Protein AF-A0A7H2ZHP2-F1 (afdb_monomer_lite)

Structure (mmCIF, N/CA/C/O backbone):
data_AF-A0A7H2ZHP2-F1
#
_entry.id   AF-A0A7H2ZHP2-F1
#
loop_
_atom_site.group_PDB
_atom_site.id
_atom_site.type_symbol
_atom_site.label_atom_id
_atom_site.label_alt_id
_atom_site.label_comp_id
_atom_site.label_asym_id
_atom_site.label_entity_id
_atom_site.label_seq_id
_atom_site.pdbx_PDB_ins_code
_atom_site.Cartn_x
_atom_site.Cartn_y
_atom_site.Cartn_z
_atom_site.occupancy
_atom_site.B_iso_or_equiv
_atom_site.auth_seq_id
_atom_site.auth_comp_id
_atom_site.auth_asym_id
_atom_site.auth_atom_id
_atom_site.pdbx_PDB_model_num
ATOM 1 N N . MET A 1 1 ? -9.533 -6.646 16.750 1.00 57.38 1 MET A N 1
ATOM 2 C CA . MET A 1 1 ? -8.298 -6.234 16.048 1.00 57.38 1 MET A CA 1
ATOM 3 C C . MET A 1 1 ? -7.601 -5.245 16.960 1.00 57.38 1 MET A C 1
ATOM 5 O O . MET A 1 1 ? -8.276 -4.327 17.409 1.00 57.38 1 MET A O 1
ATOM 9 N N . ASP A 1 2 ? -6.334 -5.464 17.313 1.00 81.81 2 ASP A N 1
ATOM 10 C CA . ASP A 1 2 ? -5.596 -4.495 18.130 1.00 81.81 2 ASP A CA 1
ATOM 11 C C . ASP A 1 2 ? -5.493 -3.177 17.345 1.00 81.81 2 ASP A C 1
ATOM 13 O O . ASP A 1 2 ? -4.961 -3.130 16.232 1.00 81.81 2 ASP A O 1
ATOM 17 N N . THR A 1 3 ? -6.086 -2.112 17.884 1.00 81.25 3 THR A N 1
ATOM 18 C CA . THR A 1 3 ? -6.143 -0.798 17.235 1.00 81.25 3 THR A CA 1
ATOM 19 C C . THR A 1 3 ? -4.758 -0.165 17.103 1.00 81.25 3 THR A C 1
ATOM 21 O O . THR A 1 3 ? -4.547 0.627 16.183 1.00 81.25 3 THR A O 1
ATOM 24 N N . ILE A 1 4 ? -3.800 -0.532 17.962 1.00 85.75 4 ILE A N 1
ATOM 25 C CA . ILE A 1 4 ? -2.398 -0.106 17.873 1.00 85.75 4 ILE A CA 1
ATOM 26 C C . ILE A 1 4 ? -1.735 -0.785 16.673 1.00 85.75 4 ILE A C 1
ATOM 28 O O . ILE A 1 4 ? -1.117 -0.118 15.839 1.00 85.75 4 ILE A O 1
ATOM 32 N N . GLU A 1 5 ? -1.918 -2.096 16.532 1.00 86.25 5 GLU A N 1
ATOM 33 C CA . GLU A 1 5 ? -1.345 -2.862 15.422 1.00 86.25 5 GLU A CA 1
ATOM 34 C C . GLU A 1 5 ? -1.963 -2.466 14.072 1.00 86.25 5 GLU A C 1
ATOM 36 O O . GLU A 1 5 ? -1.255 -2.299 13.078 1.00 86.25 5 GLU A O 1
ATOM 41 N N . ALA A 1 6 ? -3.269 -2.187 14.042 1.00 83.44 6 ALA A N 1
ATOM 42 C CA . ALA A 1 6 ? -3.955 -1.676 12.857 1.00 83.44 6 ALA A CA 1
ATOM 43 C C . ALA A 1 6 ? -3.415 -0.308 12.391 1.00 83.44 6 ALA A C 1
ATOM 45 O O . ALA A 1 6 ? -3.249 -0.091 11.189 1.00 83.44 6 ALA A O 1
ATOM 46 N N . LYS A 1 7 ? -3.101 0.607 13.322 1.00 85.25 7 LYS A N 1
ATOM 47 C CA . LYS A 1 7 ? -2.489 1.911 13.001 1.00 85.25 7 LYS A CA 1
ATOM 48 C C . LYS A 1 7 ? -1.060 1.761 12.481 1.00 85.25 7 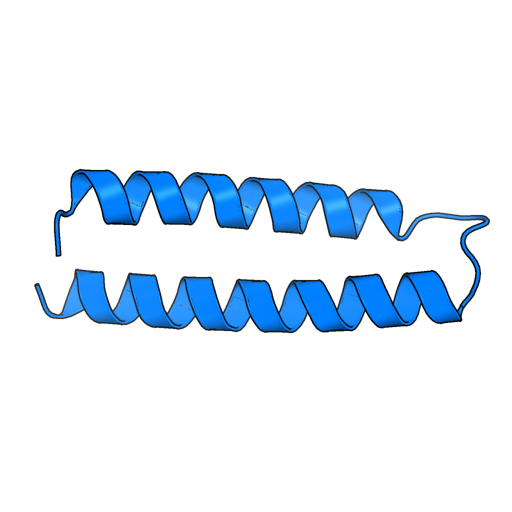LYS A C 1
ATOM 50 O O . LYS A 1 7 ? -0.722 2.363 11.467 1.00 85.25 7 LYS A O 1
ATOM 55 N N . LYS A 1 8 ? -0.254 0.898 13.106 1.00 90.94 8 LYS A N 1
ATOM 56 C CA . LYS A 1 8 ? 1.109 0.596 12.641 1.00 90.94 8 LYS A CA 1
ATOM 57 C C . LYS A 1 8 ? 1.107 0.025 11.219 1.00 90.94 8 LYS A C 1
ATOM 59 O O . LYS A 1 8 ? 1.926 0.420 10.392 1.00 90.94 8 LYS A O 1
ATOM 64 N N . ASN A 1 9 ? 0.156 -0.857 10.917 1.00 86.69 9 ASN A N 1
ATOM 65 C CA . ASN A 1 9 ? -0.008 -1.418 9.577 1.00 86.69 9 ASN A CA 1
ATOM 66 C C . ASN A 1 9 ? -0.414 -0.352 8.546 1.00 86.69 9 ASN A C 1
ATOM 68 O O . ASN A 1 9 ? 0.083 -0.383 7.423 1.00 86.69 9 ASN A O 1
ATOM 72 N N . LEU A 1 10 ? -1.254 0.622 8.918 1.00 89.06 10 LEU A N 1
ATOM 73 C CA . LEU A 1 10 ? -1.573 1.761 8.048 1.00 89.06 10 LEU A CA 1
ATOM 74 C C . LEU A 1 10 ? -0.337 2.605 7.718 1.00 89.06 10 LEU A C 1
ATOM 76 O O . LEU A 1 10 ? -0.126 2.923 6.549 1.00 89.06 10 LEU A O 1
ATOM 80 N N . ASP A 1 11 ? 0.490 2.936 8.711 1.00 92.06 11 ASP A N 1
ATOM 81 C CA . ASP A 1 11 ? 1.696 3.748 8.495 1.00 92.06 11 ASP A CA 1
ATOM 82 C C . ASP A 1 11 ? 2.696 3.059 7.556 1.00 92.06 11 ASP A C 1
ATOM 84 O O . ASP A 1 11 ? 3.263 3.694 6.662 1.00 92.06 11 ASP A O 1
ATOM 88 N N . LEU A 1 12 ? 2.871 1.741 7.704 1.00 93.88 12 LEU A N 1
ATOM 89 C CA . LEU A 1 12 ? 3.710 0.943 6.805 1.00 93.88 12 LEU A CA 1
ATOM 90 C C . LEU A 1 12 ? 3.172 0.949 5.370 1.00 93.88 12 LEU A C 1
ATOM 92 O O . LEU A 1 12 ? 3.935 1.173 4.431 1.00 93.88 12 LEU A O 1
ATOM 96 N N . LEU A 1 13 ? 1.859 0.776 5.196 1.00 90.50 13 LEU A N 1
ATOM 97 C CA . LEU A 1 13 ? 1.220 0.792 3.879 1.00 90.50 13 LEU A CA 1
ATOM 98 C C . LEU A 1 13 ? 1.364 2.151 3.180 1.00 90.50 13 LEU A C 1
ATOM 100 O O . LEU A 1 13 ? 1.654 2.196 1.984 1.00 90.50 13 LEU A O 1
ATOM 104 N N . TYR A 1 14 ? 1.227 3.265 3.905 1.00 90.44 14 TYR A N 1
ATOM 105 C CA . TYR A 1 14 ? 1.462 4.593 3.328 1.00 90.44 14 TYR A CA 1
ATOM 106 C C . TYR A 1 14 ? 2.918 4.796 2.906 1.00 90.44 14 TYR A C 1
ATOM 108 O O . TYR A 1 14 ? 3.171 5.354 1.835 1.00 90.44 14 TYR A O 1
ATOM 116 N N . LYS A 1 15 ? 3.875 4.315 3.708 1.00 93.81 15 LYS A N 1
ATOM 117 C CA . LYS A 1 15 ? 5.302 4.381 3.373 1.00 93.81 15 LYS A CA 1
ATOM 118 C C . LYS A 1 15 ? 5.628 3.568 2.117 1.00 93.81 15 LYS A C 1
ATOM 120 O O . LYS A 1 15 ? 6.329 4.067 1.238 1.00 93.81 15 LYS A O 1
ATOM 125 N N . ASP A 1 16 ? 5.086 2.359 1.999 1.00 89.56 16 ASP A N 1
ATOM 126 C CA . ASP A 1 16 ? 5.261 1.513 0.812 1.00 89.56 16 ASP A CA 1
ATOM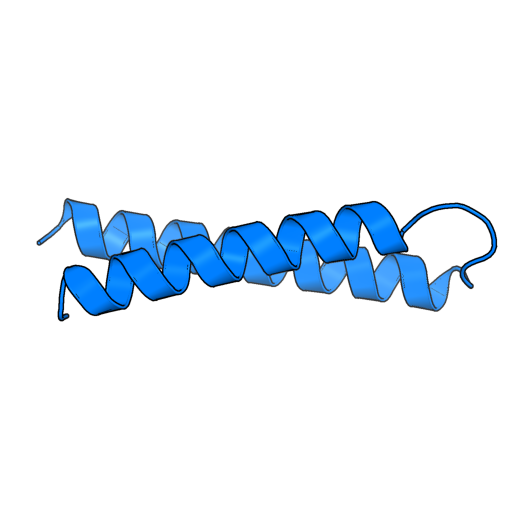 127 C C . ASP A 1 16 ? 4.671 2.163 -0.441 1.00 89.56 16 ASP A C 1
ATOM 129 O O . ASP A 1 16 ? 5.314 2.184 -1.492 1.00 89.56 16 ASP A O 1
ATOM 133 N N . ARG A 1 17 ? 3.476 2.754 -0.324 1.00 91.06 17 ARG A N 1
ATOM 134 C CA . ARG A 1 17 ? 2.829 3.486 -1.419 1.00 91.06 17 ARG A CA 1
ATOM 135 C C . ARG A 1 17 ? 3.702 4.642 -1.911 1.00 91.06 17 ARG A C 1
ATOM 137 O O . ARG A 1 17 ? 3.943 4.746 -3.110 1.00 91.06 17 ARG A O 1
ATOM 144 N N . PHE A 1 18 ? 4.219 5.459 -0.992 1.00 90.12 18 PHE A N 1
ATOM 145 C CA . PHE A 1 18 ? 5.109 6.578 -1.310 1.00 90.12 18 PHE A CA 1
ATOM 146 C C . PHE A 1 18 ? 6.398 6.111 -2.004 1.00 90.12 18 PHE A C 1
ATOM 148 O O . PHE A 1 18 ? 6.815 6.686 -3.008 1.00 90.12 18 PHE A O 1
ATOM 155 N N . ASN A 1 19 ? 7.008 5.026 -1.521 1.00 89.69 19 ASN A N 1
ATOM 156 C CA . ASN A 1 19 ? 8.204 4.459 -2.144 1.00 89.69 19 ASN A CA 1
ATOM 157 C C . ASN A 1 19 ? 7.933 3.958 -3.570 1.00 89.69 19 ASN A C 1
ATOM 159 O O . ASN A 1 19 ? 8.745 4.195 -4.459 1.00 89.69 19 ASN A O 1
ATOM 163 N N . LEU A 1 20 ? 6.798 3.295 -3.809 1.00 86.94 20 LEU A N 1
ATOM 164 C CA . LEU A 1 20 ? 6.416 2.805 -5.139 1.00 86.94 20 LEU A CA 1
ATOM 165 C C . LEU A 1 20 ? 6.107 3.939 -6.119 1.00 86.94 20 LEU A C 1
ATOM 167 O O . LEU A 1 20 ? 6.456 3.836 -7.293 1.00 86.94 20 LEU A O 1
ATOM 171 N N . GLU A 1 21 ? 5.479 5.016 -5.648 1.00 85.00 21 GLU A N 1
ATOM 172 C CA . GLU A 1 21 ? 5.257 6.221 -6.451 1.00 85.00 21 GLU A CA 1
ATOM 173 C C . GLU A 1 21 ? 6.580 6.880 -6.841 1.00 85.00 21 GLU A C 1
ATOM 175 O O . GLU A 1 21 ? 6.752 7.241 -8.006 1.00 85.00 21 GLU A O 1
ATOM 180 N N . ASN A 1 22 ? 7.537 6.949 -5.911 1.00 83.94 22 ASN A N 1
ATOM 181 C CA . ASN A 1 22 ? 8.872 7.450 -6.210 1.00 83.94 22 ASN A CA 1
ATOM 182 C C . ASN A 1 22 ? 9.590 6.530 -7.195 1.00 83.94 22 ASN A C 1
ATOM 184 O O . ASN A 1 22 ? 10.025 7.001 -8.227 1.00 83.94 22 ASN A O 1
ATOM 188 N N . LEU A 1 23 ? 9.636 5.214 -6.975 1.00 78.00 23 LEU A N 1
ATOM 189 C CA . LEU A 1 23 ? 10.319 4.270 -7.875 1.00 78.00 23 LEU A CA 1
ATOM 190 C C . LEU A 1 23 ? 9.772 4.269 -9.315 1.00 78.00 23 LEU A C 1
ATOM 192 O O . LEU A 1 23 ? 10.484 3.882 -10.239 1.00 78.00 23 LEU A O 1
ATOM 196 N N . ASN A 1 24 ? 8.543 4.742 -9.527 1.00 71.38 24 ASN A N 1
ATOM 197 C CA . ASN A 1 24 ? 7.903 4.844 -10.839 1.00 71.38 24 ASN A CA 1
ATOM 198 C C . ASN A 1 24 ? 8.488 5.960 -11.749 1.00 71.38 24 ASN A C 1
ATOM 200 O O . ASN A 1 24 ? 8.024 6.136 -12.879 1.00 71.38 24 ASN A O 1
ATOM 204 N N . HIS A 1 25 ? 9.503 6.713 -11.303 1.00 71.25 25 HIS A N 1
ATOM 205 C CA . HIS A 1 25 ? 10.188 7.733 -12.114 1.00 71.25 25 HIS A CA 1
ATOM 206 C C . HIS A 1 25 ? 11.320 7.203 -13.031 1.00 71.25 25 HIS A C 1
ATOM 208 O O . HIS A 1 25 ? 11.751 6.054 -12.954 1.00 71.25 25 HIS A O 1
ATOM 214 N N . LEU A 1 26 ? 11.718 8.077 -13.965 1.00 61.09 26 LEU A N 1
ATOM 215 C CA . LEU A 1 26 ? 12.321 7.848 -15.289 1.00 61.09 26 LEU A CA 1
ATOM 216 C C . LEU A 1 26 ? 13.480 6.829 -15.369 1.00 61.09 26 LEU A C 1
ATOM 218 O O . LEU A 1 26 ? 14.412 6.857 -14.576 1.00 61.09 26 LEU A O 1
ATOM 222 N N . ASN A 1 27 ? 13.424 6.005 -16.430 1.00 61.28 27 ASN A N 1
ATOM 223 C CA . ASN A 1 27 ? 14.283 4.864 -16.824 1.00 61.28 27 ASN A CA 1
ATOM 224 C C . ASN A 1 27 ? 13.864 3.464 -16.348 1.00 61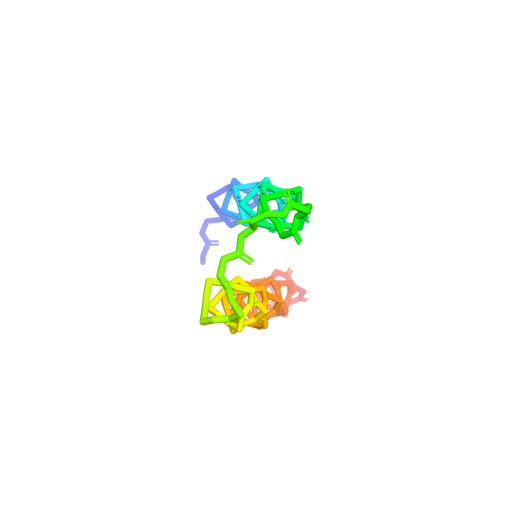.28 27 ASN A C 1
ATOM 226 O O . ASN A 1 27 ? 14.478 2.475 -16.750 1.00 61.28 27 ASN A O 1
ATOM 230 N N . ALA A 1 28 ? 12.775 3.332 -15.591 1.00 70.69 28 ALA A N 1
ATOM 231 C CA . ALA A 1 28 ? 12.198 2.019 -15.329 1.00 70.69 28 ALA A CA 1
ATOM 232 C C . ALA A 1 28 ? 11.511 1.424 -16.577 1.00 70.69 28 ALA A C 1
ATOM 234 O O . ALA A 1 28 ? 10.820 2.132 -17.319 1.00 70.69 28 ALA A O 1
ATOM 235 N N . ARG A 1 29 ? 11.667 0.107 -16.791 1.00 84.19 29 ARG A N 1
ATOM 236 C CA . ARG A 1 29 ? 10.962 -0.639 -17.852 1.00 84.19 29 ARG A CA 1
ATOM 237 C C . ARG A 1 29 ? 9.447 -0.499 -17.680 1.00 84.19 29 ARG A C 1
ATOM 239 O O . ARG A 1 29 ? 8.958 -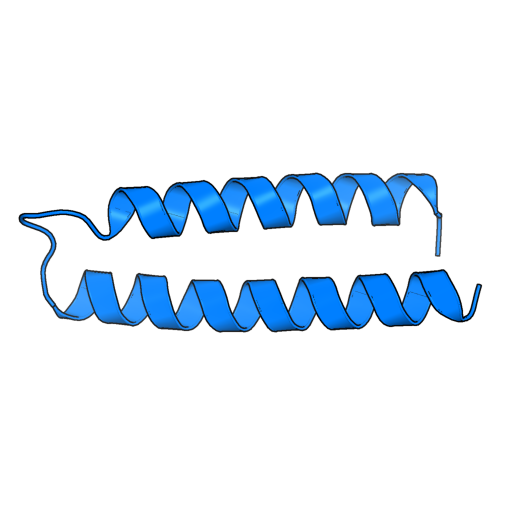0.466 -16.556 1.00 84.19 29 ARG A O 1
ATOM 246 N N . GLU A 1 30 ? 8.692 -0.498 -18.777 1.00 85.12 30 GLU A N 1
ATOM 247 C CA . GLU A 1 30 ? 7.228 -0.344 -18.722 1.00 85.12 30 GLU A CA 1
ATOM 248 C C . GLU A 1 30 ? 6.558 -1.411 -17.840 1.00 85.12 30 GLU A C 1
ATOM 250 O O . GLU A 1 30 ? 5.668 -1.094 -17.056 1.00 85.12 30 GLU A O 1
ATOM 255 N N . GLN A 1 31 ? 7.068 -2.647 -17.873 1.00 85.31 31 GLN A N 1
ATOM 256 C CA . GLN A 1 31 ? 6.637 -3.726 -16.981 1.00 85.31 31 GLN A CA 1
ATOM 257 C C . GLN A 1 31 ? 6.767 -3.343 -15.498 1.00 85.31 31 GLN A C 1
ATOM 259 O O . GLN A 1 31 ? 5.830 -3.522 -14.728 1.00 85.31 31 GLN A O 1
ATOM 264 N N . PHE A 1 32 ? 7.890 -2.733 -15.111 1.00 86.25 32 PHE A N 1
ATOM 265 C CA . PHE A 1 32 ? 8.116 -2.284 -13.738 1.00 86.25 32 PHE A CA 1
ATOM 266 C C . PHE A 1 32 ? 7.109 -1.203 -13.330 1.00 86.25 32 PHE A C 1
ATOM 268 O O . PHE A 1 32 ? 6.529 -1.272 -12.250 1.00 86.25 32 PHE A O 1
ATOM 275 N N . LYS A 1 33 ? 6.821 -0.244 -14.218 1.00 85.75 33 LYS A N 1
ATOM 276 C CA . LYS A 1 33 ? 5.799 0.784 -13.964 1.00 85.75 33 LYS A CA 1
ATOM 277 C C . LYS A 1 33 ? 4.408 0.174 -13.785 1.00 85.75 33 LYS A C 1
ATOM 279 O O . LYS A 1 33 ? 3.638 0.627 -12.938 1.00 85.75 33 LYS A O 1
ATOM 284 N N . GLN A 1 34 ? 4.066 -0.847 -14.573 1.00 89.38 34 GLN A N 1
ATOM 285 C CA . GLN A 1 34 ? 2.797 -1.566 -14.437 1.00 89.38 34 GLN A CA 1
ATOM 286 C C . GLN A 1 34 ? 2.712 -2.333 -13.116 1.00 89.38 34 GLN A C 1
ATOM 288 O O . GLN A 1 34 ? 1.669 -2.295 -12.461 1.00 89.38 34 GLN A O 1
ATOM 293 N N . ASP A 1 35 ? 3.804 -2.963 -12.692 1.00 89.12 35 ASP A N 1
ATOM 294 C CA . ASP A 1 35 ? 3.864 -3.687 -11.424 1.00 89.12 35 ASP A CA 1
ATOM 295 C C . ASP A 1 35 ? 3.778 -2.729 -10.224 1.00 89.12 35 ASP A C 1
ATOM 297 O O . ASP A 1 35 ? 3.001 -2.985 -9.301 1.00 89.12 35 ASP A O 1
ATOM 301 N N . CYS A 1 36 ? 4.444 -1.567 -10.275 1.00 88.69 36 CYS A N 1
ATOM 302 C CA . CYS A 1 36 ? 4.265 -0.497 -9.286 1.00 88.69 36 CYS A CA 1
ATOM 303 C C . CYS A 1 36 ? 2.803 -0.037 -9.211 1.00 88.69 36 CYS A C 1
ATOM 305 O O . CYS A 1 36 ? 2.232 0.028 -8.124 1.00 88.69 36 CYS A O 1
ATOM 307 N N . LYS A 1 37 ? 2.159 0.223 -10.358 1.00 89.75 37 LYS A N 1
ATOM 308 C CA . LYS A 1 37 ? 0.738 0.612 -10.408 1.00 89.75 37 LYS A CA 1
ATOM 309 C C . LYS A 1 37 ? -0.180 -0.465 -9.828 1.00 89.75 37 LYS A C 1
ATOM 311 O O . LYS A 1 37 ? -1.123 -0.125 -9.116 1.00 89.75 37 LYS A O 1
ATOM 316 N N . ARG A 1 38 ? 0.069 -1.747 -10.121 1.00 93.81 38 ARG A N 1
ATOM 317 C CA . ARG A 1 38 ? -0.704 -2.867 -9.558 1.00 93.81 38 ARG A CA 1
ATOM 318 C C . ARG A 1 38 ? -0.565 -2.890 -8.038 1.00 93.81 38 ARG A C 1
ATOM 320 O O . ARG A 1 38 ? -1.573 -2.879 -7.340 1.00 93.81 38 ARG A O 1
ATOM 327 N N . ARG A 1 39 ? 0.669 -2.810 -7.537 1.00 91.94 39 ARG A N 1
ATOM 328 C CA . ARG A 1 39 ? 0.940 -2.847 -6.099 1.00 91.94 39 ARG A CA 1
ATOM 329 C C . ARG A 1 39 ? 0.337 -1.657 -5.350 1.00 91.94 39 ARG A C 1
ATOM 331 O O . ARG A 1 39 ? -0.176 -1.847 -4.253 1.00 91.94 39 ARG A O 1
ATOM 338 N N . ILE A 1 40 ? 0.341 -0.461 -5.942 1.00 92.25 40 ILE A N 1
ATOM 339 C CA . ILE A 1 40 ? -0.324 0.721 -5.369 1.00 92.25 40 ILE A CA 1
ATOM 340 C C . ILE A 1 40 ? -1.829 0.467 -5.184 1.00 92.25 40 ILE A C 1
ATOM 342 O O . ILE A 1 40 ? -2.350 0.731 -4.105 1.00 92.25 40 ILE A O 1
ATOM 346 N N . ARG A 1 41 ? -2.520 -0.122 -6.174 1.00 95.06 41 ARG A N 1
ATOM 347 C CA . ARG A 1 41 ? -3.956 -0.456 -6.048 1.00 95.06 41 ARG A CA 1
ATOM 348 C C . ARG A 1 41 ? -4.232 -1.478 -4.943 1.00 95.06 41 ARG A C 1
ATOM 350 O O . ARG A 1 41 ? -5.219 -1.349 -4.216 1.00 95.06 41 ARG A O 1
ATOM 357 N N . ASP A 1 42 ? -3.362 -2.476 -4.800 1.00 94.69 42 ASP A N 1
ATOM 358 C CA . ASP A 1 42 ? -3.478 -3.471 -3.729 1.00 94.69 42 ASP A CA 1
ATOM 359 C C . ASP A 1 42 ? -3.306 -2.821 -2.349 1.00 94.69 42 ASP A C 1
ATOM 361 O O . ASP A 1 42 ? -4.017 -3.163 -1.402 1.00 94.69 42 ASP A O 1
ATOM 365 N N . ILE A 1 43 ? -2.373 -1.871 -2.228 1.00 90.94 43 ILE A N 1
ATOM 366 C CA . ILE A 1 43 ? -2.144 -1.102 -1.000 1.00 90.94 43 ILE A CA 1
ATOM 367 C C . ILE A 1 43 ? -3.350 -0.211 -0.684 1.00 90.94 43 ILE A C 1
ATOM 369 O O . ILE A 1 43 ? -3.823 -0.218 0.452 1.00 90.94 43 ILE A O 1
ATOM 373 N N . ASP A 1 44 ? -3.897 0.499 -1.673 1.00 92.75 44 ASP A N 1
ATOM 374 C CA . ASP A 1 44 ? -5.084 1.343 -1.490 1.00 92.75 44 ASP A CA 1
ATOM 375 C C . ASP A 1 44 ? -6.285 0.516 -0.988 1.00 92.75 44 ASP A C 1
ATOM 377 O O . ASP A 1 44 ? -7.007 0.940 -0.081 1.00 92.75 44 ASP A O 1
ATOM 381 N N . THR A 1 45 ? -6.450 -0.706 -1.505 1.00 95.25 45 THR A N 1
ATOM 382 C CA . THR 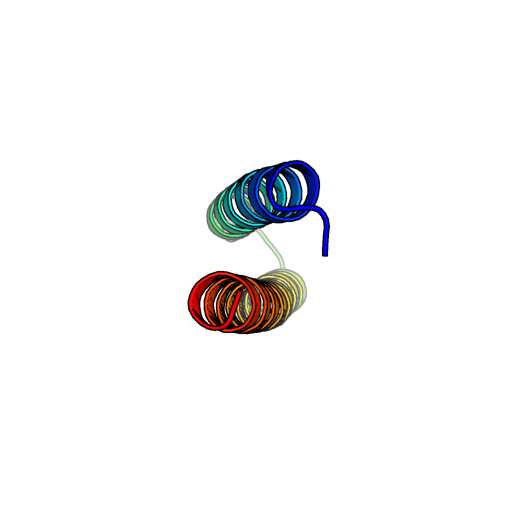A 1 45 ? -7.487 -1.651 -1.054 1.00 95.25 45 THR A CA 1
ATOM 383 C C . THR A 1 45 ? -7.269 -2.081 0.401 1.00 95.25 45 THR A C 1
ATOM 385 O O . THR A 1 45 ? -8.204 -2.069 1.203 1.00 95.25 45 THR A O 1
ATOM 388 N N . GLN A 1 46 ? -6.032 -2.414 0.782 1.00 91.62 46 GLN A N 1
ATOM 389 C CA . GLN A 1 46 ? -5.694 -2.774 2.166 1.00 91.62 46 GLN A CA 1
ATOM 390 C C . GLN A 1 46 ? -5.939 -1.613 3.137 1.00 91.62 46 GLN A C 1
ATOM 392 O O . GLN A 1 46 ? -6.523 -1.815 4.202 1.00 91.62 46 GLN A O 1
ATOM 397 N N . ILE A 1 47 ? -5.56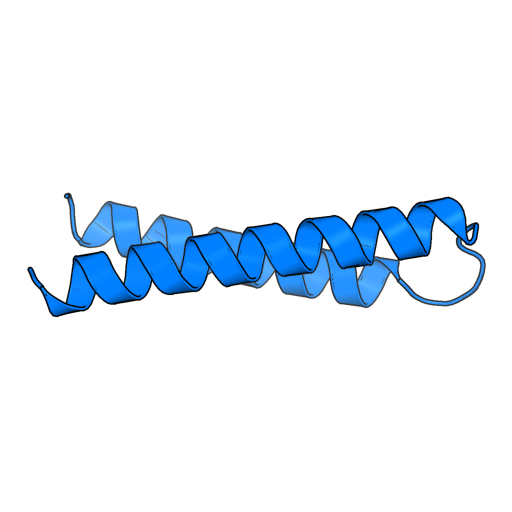5 -0.389 2.753 1.00 92.19 47 ILE A N 1
ATOM 398 C CA . ILE A 1 47 ? -5.827 0.824 3.535 1.00 92.19 47 ILE A CA 1
ATOM 399 C C . ILE A 1 47 ? -7.334 1.017 3.734 1.00 92.19 47 ILE A C 1
ATOM 401 O O . ILE A 1 47 ? -7.769 1.298 4.854 1.00 92.19 47 ILE A O 1
ATOM 405 N N . ALA A 1 48 ? -8.139 0.867 2.677 1.00 92.38 48 ALA A N 1
ATOM 406 C CA . ALA A 1 48 ? -9.591 0.997 2.762 1.00 92.38 48 ALA A CA 1
ATOM 407 C C . ALA A 1 48 ? -10.199 -0.022 3.738 1.00 92.38 48 ALA A C 1
ATOM 409 O O . ALA A 1 48 ? -10.976 0.366 4.613 1.00 92.38 48 ALA A O 1
ATOM 410 N N . ASN A 1 49 ? -9.780 -1.287 3.658 1.00 91.50 49 ASN A N 1
ATOM 411 C CA . ASN A 1 49 ? -10.251 -2.353 4.544 1.00 91.50 49 ASN A CA 1
ATOM 412 C C . ASN A 1 49 ? -9.877 -2.096 6.010 1.00 91.50 49 ASN A C 1
ATOM 414 O O . ASN A 1 49 ? -10.725 -2.201 6.894 1.00 91.50 49 ASN A O 1
ATOM 418 N N . ILE A 1 50 ? -8.628 -1.699 6.288 1.00 88.19 50 ILE A N 1
ATOM 419 C CA . ILE A 1 50 ? -8.201 -1.389 7.661 1.00 88.19 50 ILE A CA 1
ATOM 420 C C . ILE A 1 50 ? -8.973 -0.178 8.199 1.00 88.19 50 ILE A C 1
ATOM 422 O O . ILE A 1 50 ? -9.436 -0.203 9.337 1.00 88.19 50 ILE A O 1
ATOM 426 N N . LYS A 1 51 ? -9.183 0.865 7.384 1.00 87.75 51 LYS A N 1
ATOM 427 C CA . LYS A 1 51 ? -9.998 2.029 7.773 1.00 87.75 51 LYS A CA 1
ATOM 428 C C . LYS A 1 51 ? -11.451 1.655 8.067 1.00 87.75 51 LYS A C 1
ATOM 430 O O . LYS A 1 51 ? -12.020 2.206 9.003 1.00 87.75 51 LYS A O 1
ATOM 435 N N . GLN A 1 52 ? -12.057 0.759 7.288 1.00 89.31 52 GLN A N 1
ATOM 436 C CA . GLN A 1 52 ? -13.410 0.262 7.557 1.00 89.31 52 GLN A CA 1
ATOM 437 C C . GLN A 1 52 ? -13.463 -0.524 8.872 1.00 89.31 52 GLN A C 1
ATOM 439 O O . GLN A 1 52 ? -14.309 -0.228 9.713 1.00 89.31 52 GLN A O 1
ATOM 444 N N . ASN A 1 53 ? -12.512 -1.434 9.097 1.00 83.50 53 ASN A N 1
ATOM 445 C CA . ASN A 1 53 ? -12.421 -2.211 10.336 1.00 83.50 53 ASN A CA 1
ATOM 446 C C . ASN A 1 53 ? -12.199 -1.331 11.576 1.00 83.50 53 ASN A C 1
ATOM 448 O O . ASN A 1 53 ? -12.712 -1.645 12.642 1.00 83.50 53 ASN A O 1
ATOM 452 N N . LEU A 1 54 ? -11.469 -0.220 11.441 1.00 81.88 54 LEU A N 1
ATOM 453 C CA . LEU A 1 54 ? -11.272 0.758 12.516 1.00 81.88 54 LEU A CA 1
ATOM 454 C C . LEU A 1 54 ? -12.498 1.644 12.776 1.00 81.88 54 LEU A C 1
ATOM 456 O O . LEU A 1 54 ? -12.650 2.135 13.887 1.00 81.88 54 LEU A O 1
ATOM 460 N N . LYS A 1 55 ? -13.349 1.891 11.771 1.00 78.38 55 LYS A N 1
ATOM 461 C CA . LYS A 1 55 ? -14.592 2.671 11.930 1.00 78.38 55 LYS A CA 1
ATOM 462 C C . LYS A 1 55 ? -15.728 1.869 12.564 1.00 78.38 55 LYS A C 1
ATOM 464 O O . LYS A 1 55 ? -16.644 2.473 13.107 1.00 78.38 55 LYS A O 1
ATOM 469 N N . GLY A 1 56 ? -15.697 0.544 12.427 1.00 64.38 56 GLY A N 1
ATOM 470 C CA . GLY A 1 56 ? -16.668 -0.369 13.033 1.00 64.38 56 GLY A CA 1
ATOM 471 C C . GLY A 1 56 ? -16.242 -0.944 14.388 1.00 64.38 56 GLY A C 1
ATOM 472 O O . GLY A 1 56 ? -16.940 -1.824 14.885 1.00 64.38 56 GLY A O 1
ATOM 473 N N . ALA A 1 57 ? -15.102 -0.505 14.934 1.00 53.81 57 ALA A N 1
ATOM 474 C CA . ALA A 1 57 ? -14.556 -0.928 16.226 1.00 53.81 57 ALA A CA 1
ATOM 475 C C . ALA A 1 57 ? -14.922 0.043 17.354 1.00 53.81 57 ALA A C 1
ATOM 477 O O . ALA A 1 57 ? -15.055 1.256 17.068 1.00 53.81 57 ALA A O 1
#

Sequence (57 aa):
MDTIEAKKNLDLLYKDRFNLENLNHLNAREQFKQDCKRRIRDIDTQIANIKQNLKGA

pLDDT: mean 84.98, std 9.66, range [53.81, 95.25]

Radius of gyration: 13.58 Å; chains: 1; bounding box: 31×14×37 Å

Foldseek 3Di:
DPPVVLVVLLVVLVVLLVVLVVVCDPPDDPVSVVVSVVSNVVSVVSNVVSVVVVVVD

Organism: NCBI:txid1530123

Secondary structure (DSSP, 8-state):
--HHHHHHHHHHHHHHHHHHHHHTSTT--HHHHHHHHHHHHHHHHHHHHHHHHHH--